Protein AF-A0A5K0WGG8-F1 (afdb_monomer_lite)

pLDDT: mean 87.74, std 15.9, range [34.56, 98.31]

InterPro domains:
  IPR010031 L-gulonolactone/D-arabinono-1,4-lactone oxidase-like [PTHR43762] (13-140)

Foldseek 3Di:
DDDDDDDPDPPPPDPLVPDDPLQNLVVQCVVCVFDQVSLVVSVVVVVVVCVVVDDDDDDDPVVPVDDDDSDDDDDDDDKDWQAFPVDGVCVLVVVVVVVVVVCVVVVGRDNDDDDKDKDFADCDPPDPRHDPDRRIMMMD

Organism: NCBI:txid210225

Sequence (140 aa):
VQDTAGSPEKEDGHDVNESSFTELRDKLLALDPLNKDHVRRVNLAEAEYWRKSEGYRVGWSDEILGFDCGGQQWVSETCFPAGTLSNPSMKDLSYIEELKKHIEKEGIPAPAPIEQRWTARSQSSMSPASSLGEDDIFSW

Radius of gyration: 21.11 Å; chains: 1; bounding box: 41×41×67 Å

Structure (mmCIF, N/CA/C/O backbone):
data_AF-A0A5K0WGG8-F1
#
_entry.id   AF-A0A5K0WGG8-F1
#
loop_
_atom_site.group_PDB
_atom_site.id
_atom_site.type_symbol
_atom_site.label_atom_id
_atom_site.label_alt_id
_atom_site.label_comp_id
_atom_site.label_asym_id
_atom_site.label_entity_id
_atom_site.label_seq_id
_atom_site.pdbx_PDB_ins_code
_atom_site.Cartn_x
_atom_site.Cartn_y
_atom_site.Cartn_z
_atom_site.occupancy
_atom_site.B_iso_or_equiv
_atom_site.auth_seq_id
_atom_site.auth_comp_id
_atom_site.auth_asym_id
_atom_site.auth_atom_id
_atom_site.pdbx_PDB_model_num
ATOM 1 N N . VAL A 1 1 ? -6.209 30.070 -44.417 1.00 39.50 1 VAL A N 1
ATOM 2 C CA . VAL A 1 1 ? -5.686 28.814 -43.842 1.00 39.50 1 VAL A CA 1
ATOM 3 C C . VAL A 1 1 ? -4.237 29.089 -43.486 1.00 39.50 1 VAL A C 1
ATOM 5 O O . VAL A 1 1 ? -3.435 29.256 -44.392 1.00 39.50 1 VAL A O 1
ATOM 8 N N . GLN A 1 2 ? -3.958 29.357 -42.210 1.00 34.56 2 GLN A N 1
ATOM 9 C CA . GLN A 1 2 ? -2.600 29.534 -41.691 1.00 34.56 2 GLN A CA 1
ATOM 10 C C . GLN A 1 2 ? -2.210 28.203 -41.054 1.00 34.56 2 GLN A C 1
ATOM 12 O O . GLN A 1 2 ? -2.827 27.804 -40.070 1.00 34.56 2 GLN A O 1
ATOM 17 N N . ASP A 1 3 ? -1.235 27.522 -41.651 1.00 42.19 3 ASP A N 1
ATOM 18 C CA . ASP A 1 3 ? -0.575 26.366 -41.052 1.00 42.19 3 ASP A CA 1
ATOM 19 C C . ASP A 1 3 ? 0.323 26.860 -39.916 1.00 42.19 3 ASP A C 1
ATOM 21 O O . ASP A 1 3 ? 1.369 27.471 -40.140 1.00 42.19 3 ASP A O 1
ATOM 25 N N . THR A 1 4 ? -0.098 26.619 -38.679 1.00 42.44 4 THR A N 1
ATOM 26 C CA . THR A 1 4 ? 0.776 26.714 -37.513 1.00 42.44 4 THR A CA 1
ATOM 27 C C . THR A 1 4 ? 1.510 25.388 -37.380 1.00 42.44 4 THR A C 1
ATOM 29 O O . THR A 1 4 ? 0.956 24.416 -36.867 1.00 42.44 4 THR A O 1
ATOM 32 N N . ALA A 1 5 ? 2.749 25.345 -37.870 1.00 47.12 5 ALA A N 1
ATOM 33 C CA . ALA A 1 5 ? 3.684 24.280 -37.548 1.00 47.12 5 ALA A CA 1
ATOM 34 C C . ALA A 1 5 ? 3.849 24.227 -36.021 1.00 47.12 5 ALA A C 1
ATOM 36 O O . ALA A 1 5 ? 4.248 25.216 -35.402 1.00 47.12 5 ALA A O 1
ATOM 37 N N . GLY A 1 6 ? 3.470 23.095 -35.425 1.00 40.81 6 GLY A N 1
ATOM 38 C CA . GLY A 1 6 ? 3.656 22.836 -34.003 1.00 40.81 6 GLY A CA 1
ATOM 39 C C . GLY A 1 6 ? 5.130 22.969 -33.636 1.00 40.81 6 GLY A C 1
ATOM 40 O O . GLY A 1 6 ? 6.002 22.455 -34.337 1.00 40.81 6 GLY A O 1
ATOM 41 N N . SER A 1 7 ? 5.400 23.707 -32.562 1.00 38.25 7 SER A N 1
ATOM 42 C CA . SER A 1 7 ? 6.728 23.813 -31.968 1.00 38.25 7 SER A CA 1
ATOM 43 C C . SER A 1 7 ? 7.290 22.413 -31.687 1.00 38.25 7 SER A C 1
ATOM 45 O O . SER A 1 7 ? 6.529 21.557 -31.233 1.00 38.25 7 SER A O 1
ATOM 47 N N . PRO A 1 8 ? 8.591 22.167 -31.915 1.00 43.75 8 PRO A N 1
ATOM 48 C CA . PRO A 1 8 ? 9.200 20.903 -31.532 1.00 43.75 8 PRO A CA 1
ATOM 49 C C . PRO A 1 8 ? 9.070 20.749 -30.015 1.00 43.75 8 PRO A C 1
ATOM 51 O O . PRO A 1 8 ? 9.399 21.674 -29.263 1.00 43.75 8 PRO A O 1
ATOM 54 N N . GLU A 1 9 ? 8.547 19.604 -29.575 1.00 47.09 9 GLU A N 1
ATOM 55 C CA . GLU A 1 9 ? 8.613 19.198 -28.176 1.00 47.09 9 GLU A CA 1
ATOM 56 C C . GLU A 1 9 ? 10.077 19.289 -27.743 1.00 47.09 9 GLU A C 1
ATOM 58 O O . GLU A 1 9 ? 10.973 18.757 -28.400 1.00 47.09 9 GLU A O 1
ATOM 63 N N . LYS A 1 10 ? 10.340 20.055 -26.681 1.00 41.03 10 LYS A N 1
ATOM 64 C CA . LYS A 1 10 ? 11.667 20.087 -26.079 1.00 41.03 10 LYS A CA 1
ATOM 65 C C . LYS A 1 10 ? 11.930 18.688 -25.534 1.00 41.03 10 LYS A C 1
ATOM 67 O O . LYS A 1 10 ? 11.298 18.303 -24.556 1.00 41.03 10 LYS A O 1
ATOM 72 N N . GLU A 1 11 ? 12.854 17.955 -26.149 1.00 48.91 11 GLU A N 1
ATOM 73 C CA . GLU A 1 11 ? 13.522 16.854 -25.463 1.00 48.91 11 GLU A CA 1
ATOM 74 C C . GLU A 1 11 ? 14.167 17.449 -24.210 1.00 48.91 11 GLU A C 1
ATOM 76 O O . GLU A 1 11 ? 15.085 18.271 -24.293 1.00 48.91 11 GLU A O 1
ATOM 81 N N . ASP A 1 12 ? 13.618 17.107 -23.046 1.00 53.09 12 ASP A N 1
ATOM 82 C CA . ASP A 1 12 ? 14.192 17.456 -21.755 1.00 53.09 12 ASP A CA 1
ATOM 83 C C . ASP A 1 12 ? 15.473 16.633 -21.580 1.00 53.09 12 ASP A C 1
ATOM 85 O O . ASP A 1 12 ? 15.472 15.523 -21.051 1.00 53.09 12 ASP A O 1
ATOM 89 N N . GLY A 1 13 ? 16.567 17.150 -22.140 1.00 50.00 13 GLY A N 1
ATOM 90 C CA . GLY A 1 13 ? 17.907 16.572 -22.092 1.00 50.00 13 GLY A CA 1
ATOM 91 C C . GLY A 1 13 ? 18.545 16.682 -20.709 1.00 50.00 13 GLY A C 1
ATOM 92 O O . GLY A 1 13 ? 19.687 17.121 -20.601 1.00 50.00 13 GLY A O 1
ATOM 93 N N . HIS A 1 14 ? 17.813 16.330 -19.652 1.00 57.09 14 HIS A N 1
ATOM 94 C CA . HIS A 1 14 ? 18.384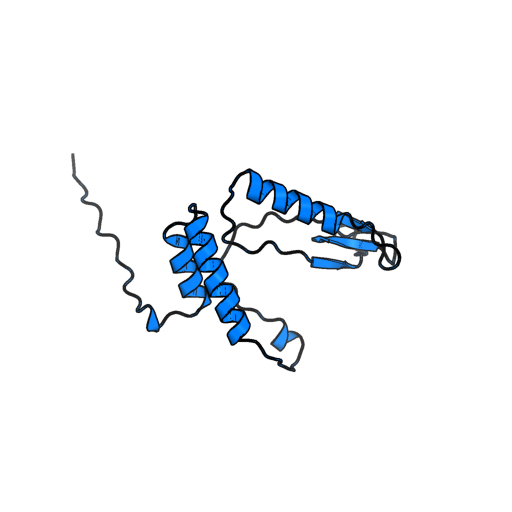 16.159 -18.324 1.00 57.09 14 HIS A CA 1
ATOM 95 C C . HIS A 1 14 ? 19.217 14.879 -18.324 1.00 57.09 14 HIS A C 1
ATOM 97 O O . HIS A 1 14 ? 18.690 13.801 -18.619 1.00 57.09 14 HIS A O 1
ATOM 103 N N . ASP A 1 15 ? 20.508 14.985 -18.000 1.00 67.12 15 ASP A N 1
ATOM 104 C CA . ASP A 1 15 ? 21.377 13.815 -17.911 1.00 67.12 15 ASP A CA 1
ATOM 105 C C . ASP A 1 15 ? 20.777 12.830 -16.895 1.00 67.12 15 ASP A C 1
ATOM 107 O O . ASP A 1 15 ? 20.421 13.191 -15.769 1.00 67.12 15 ASP A O 1
ATOM 111 N N . VAL A 1 16 ? 20.627 11.575 -17.316 1.00 67.75 16 VAL A N 1
ATOM 112 C CA . VAL A 1 16 ? 20.141 10.475 -16.476 1.00 67.75 16 VAL A CA 1
ATOM 113 C C . VAL A 1 16 ? 21.050 10.295 -15.256 1.00 67.75 16 VAL A C 1
ATOM 115 O O . VAL A 1 16 ? 20.579 9.871 -14.204 1.00 67.75 16 VAL A O 1
ATOM 118 N N . ASN A 1 17 ? 22.329 10.665 -15.374 1.00 70.62 17 ASN A N 1
ATOM 119 C CA . ASN A 1 17 ? 23.299 10.600 -14.282 1.00 70.62 17 ASN A CA 1
ATOM 120 C C . ASN A 1 17 ? 23.082 11.658 -13.188 1.00 70.62 17 ASN A C 1
ATOM 122 O O . ASN A 1 17 ? 23.653 11.523 -12.108 1.00 70.62 17 ASN A O 1
ATOM 126 N N . GLU A 1 18 ? 22.283 12.695 -13.448 1.00 79.56 18 GLU A N 1
ATOM 127 C CA . GLU A 1 18 ? 22.004 13.772 -12.489 1.00 79.56 18 GLU A CA 1
ATOM 128 C C . GLU A 1 18 ? 20.659 13.598 -11.765 1.00 79.56 18 GLU A C 1
ATOM 130 O O . GLU A 1 18 ? 20.394 14.309 -10.799 1.00 79.56 18 GLU A O 1
ATOM 135 N N . SER A 1 19 ? 19.809 12.662 -12.203 1.00 80.12 19 SER A N 1
ATOM 136 C CA . SER A 1 19 ? 18.500 12.430 -11.583 1.00 80.12 19 SER A CA 1
ATOM 137 C C . SER A 1 19 ? 18.596 11.643 -10.277 1.00 80.12 19 SER A C 1
ATOM 139 O O . SER A 1 19 ? 19.395 10.709 -10.139 1.00 80.12 19 SER A O 1
ATOM 141 N N . SER A 1 20 ? 17.720 11.974 -9.327 1.00 87.75 20 SER A N 1
ATOM 142 C CA . SER A 1 20 ? 17.518 11.142 -8.140 1.00 87.75 20 SER A CA 1
ATOM 143 C C . SER A 1 20 ? 16.940 9.771 -8.531 1.00 87.75 20 SER A C 1
ATOM 145 O O . SER A 1 20 ? 16.412 9.571 -9.630 1.00 87.75 20 SER A O 1
ATOM 147 N N . PHE A 1 21 ? 17.006 8.799 -7.616 1.00 88.94 21 PHE A N 1
ATOM 148 C CA . PHE A 1 21 ? 16.404 7.486 -7.857 1.00 88.94 21 PHE A CA 1
ATOM 149 C C . PHE A 1 21 ? 14.885 7.581 -8.103 1.00 88.94 21 PHE A C 1
ATOM 151 O O . PHE A 1 21 ? 14.368 6.919 -9.004 1.00 88.94 21 PHE A O 1
ATOM 158 N N . THR A 1 22 ? 14.182 8.416 -7.331 1.00 87.75 22 THR A N 1
ATOM 159 C CA . THR A 1 22 ? 12.730 8.621 -7.439 1.00 87.75 22 THR A CA 1
ATOM 160 C C . THR A 1 22 ? 12.356 9.256 -8.781 1.00 87.75 22 THR A C 1
ATOM 162 O O . THR A 1 22 ? 11.475 8.748 -9.470 1.00 87.75 22 THR A O 1
ATOM 165 N N . GLU A 1 23 ? 13.107 10.260 -9.238 1.00 87.88 23 GLU A N 1
ATOM 166 C CA . GLU A 1 23 ? 12.915 10.883 -10.556 1.00 87.88 23 GLU A CA 1
ATOM 167 C C . GLU A 1 23 ? 13.172 9.909 -11.711 1.00 87.88 23 GLU A C 1
ATOM 169 O O . GLU A 1 23 ? 12.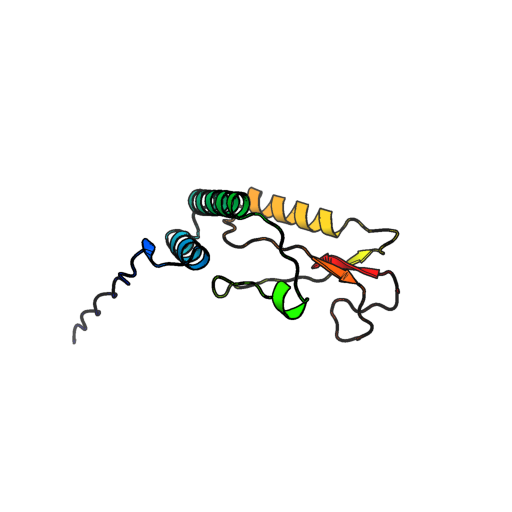421 9.873 -12.690 1.00 87.88 23 GLU A O 1
ATOM 174 N N . LEU A 1 24 ? 14.235 9.103 -11.617 1.00 90.38 24 LEU A N 1
ATOM 175 C CA . LEU A 1 24 ? 14.552 8.110 -12.640 1.00 90.38 24 LEU A CA 1
ATOM 176 C C . LEU A 1 24 ? 13.455 7.048 -12.735 1.00 90.38 24 LEU A C 1
ATOM 178 O O . LEU A 1 24 ? 13.053 6.667 -13.836 1.00 90.38 24 LEU A O 1
ATOM 182 N N . ARG A 1 25 ? 12.954 6.581 -11.589 1.00 91.56 25 ARG A N 1
ATOM 183 C CA . ARG A 1 25 ? 11.836 5.639 -11.515 1.00 91.56 25 ARG A CA 1
ATOM 184 C C . ARG A 1 25 ? 10.599 6.198 -12.216 1.00 91.56 25 ARG A C 1
ATOM 186 O O . ARG A 1 25 ? 10.006 5.492 -13.031 1.00 91.56 25 ARG A O 1
ATOM 193 N N . ASP A 1 26 ? 10.241 7.449 -11.951 1.00 89.94 26 ASP A N 1
ATOM 194 C CA . ASP A 1 26 ? 9.069 8.078 -12.563 1.00 89.94 26 ASP A CA 1
ATOM 195 C C . ASP A 1 26 ? 9.236 8.240 -14.077 1.00 89.94 26 ASP A C 1
ATOM 197 O O . ASP A 1 26 ? 8.335 7.876 -14.838 1.00 89.94 26 ASP A O 1
ATOM 201 N N . LYS A 1 27 ? 10.419 8.679 -14.533 1.00 90.62 27 LYS A N 1
ATOM 202 C CA . LYS A 1 27 ? 10.761 8.737 -15.965 1.00 90.62 27 LYS A CA 1
ATOM 203 C C . LYS A 1 27 ? 10.625 7.366 -16.624 1.00 90.62 27 LYS A C 1
ATOM 205 O O . LYS A 1 27 ? 10.038 7.265 -17.697 1.00 90.62 27 LYS A O 1
ATOM 210 N N . LEU A 1 28 ? 11.124 6.304 -15.985 1.00 93.00 28 LEU A N 1
ATOM 211 C CA . LEU A 1 28 ? 11.014 4.941 -16.504 1.00 93.00 28 LEU A CA 1
ATOM 212 C C . LEU A 1 28 ? 9.556 4.488 -16.594 1.00 93.00 28 LEU A C 1
ATOM 214 O O . LEU A 1 28 ? 9.166 3.948 -17.626 1.00 93.00 28 LEU A O 1
ATOM 218 N N . LEU A 1 29 ? 8.739 4.709 -15.562 1.00 93.06 29 LEU A N 1
ATOM 219 C CA . LEU A 1 29 ? 7.319 4.335 -15.582 1.00 93.06 29 LEU A CA 1
ATOM 220 C C . LEU A 1 29 ? 6.531 5.097 -16.655 1.00 93.06 29 LEU A C 1
ATOM 222 O O . LEU A 1 29 ? 5.661 4.502 -17.290 1.00 93.06 29 LEU A O 1
ATOM 226 N N . ALA A 1 30 ? 6.864 6.365 -16.903 1.00 92.50 30 ALA A N 1
ATOM 227 C CA . ALA A 1 30 ? 6.200 7.198 -17.904 1.00 92.50 30 ALA A CA 1
ATOM 228 C C . ALA A 1 30 ? 6.397 6.716 -19.354 1.00 92.50 30 ALA A C 1
ATOM 230 O O . ALA A 1 30 ? 5.569 7.034 -20.206 1.00 92.50 30 ALA A O 1
ATOM 231 N N . LEU A 1 31 ? 7.448 5.935 -19.643 1.00 94.62 31 LEU A N 1
ATOM 232 C CA . LEU A 1 31 ? 7.728 5.439 -20.999 1.00 94.62 31 LEU A CA 1
ATOM 233 C C . LEU A 1 31 ? 6.649 4.486 -21.530 1.00 94.62 31 LEU A C 1
ATOM 235 O O . LEU A 1 31 ? 6.324 4.533 -22.713 1.00 94.62 31 LEU A O 1
ATOM 239 N N . ASP A 1 32 ? 6.124 3.600 -20.679 1.00 95.25 32 ASP A N 1
ATOM 240 C CA . ASP A 1 32 ? 5.101 2.621 -21.068 1.00 95.25 32 ASP A CA 1
ATOM 241 C C . ASP A 1 32 ? 4.272 2.159 -19.847 1.00 95.25 32 ASP A C 1
ATOM 243 O O . ASP A 1 32 ? 4.369 1.008 -19.403 1.00 95.25 32 ASP A O 1
ATOM 247 N N . PRO A 1 33 ? 3.471 3.058 -19.240 1.00 92.88 33 PRO A N 1
ATOM 248 C CA . PRO A 1 33 ? 2.823 2.818 -17.946 1.00 92.88 33 PRO A CA 1
ATOM 249 C C . PRO A 1 33 ? 1.726 1.747 -17.995 1.00 92.88 33 PRO A C 1
ATOM 251 O O . PRO A 1 33 ? 1.335 1.214 -16.957 1.00 92.88 33 PRO A O 1
ATOM 254 N N . LEU A 1 34 ? 1.216 1.425 -19.189 1.00 94.00 34 LEU A N 1
ATOM 255 C CA . LEU A 1 34 ? 0.166 0.422 -19.380 1.00 94.00 34 LEU A CA 1
ATOM 256 C C . LEU A 1 34 ? 0.721 -0.980 -19.676 1.00 94.00 34 LEU A C 1
ATOM 258 O O . LEU A 1 34 ? -0.031 -1.956 -19.707 1.00 94.00 34 LEU A O 1
ATOM 262 N N . ASN A 1 35 ? 2.033 -1.111 -19.866 1.00 96.00 35 ASN A N 1
ATOM 263 C CA . ASN A 1 35 ? 2.677 -2.385 -20.138 1.00 96.00 35 ASN A CA 1
ATOM 264 C C . ASN A 1 35 ? 3.075 -3.094 -18.842 1.00 96.00 35 ASN A C 1
ATOM 266 O O . ASN A 1 35 ? 4.026 -2.715 -18.154 1.00 96.00 35 ASN A O 1
ATOM 270 N N . LYS A 1 36 ? 2.368 -4.188 -18.535 1.00 94.94 36 LYS A N 1
ATOM 271 C CA . LYS A 1 36 ? 2.582 -4.987 -17.319 1.00 94.94 36 LYS A CA 1
ATOM 272 C C . LYS A 1 36 ? 4.026 -5.470 -17.166 1.00 94.94 36 LYS A C 1
ATOM 274 O O . LYS A 1 36 ? 4.563 -5.432 -16.061 1.00 94.94 36 LYS A O 1
ATOM 279 N N . ASP A 1 37 ? 4.662 -5.922 -18.246 1.00 95.50 37 ASP A N 1
ATOM 280 C CA . ASP A 1 37 ? 6.030 -6.442 -18.178 1.00 95.50 37 ASP A CA 1
ATOM 281 C C . ASP A 1 37 ? 7.050 -5.324 -17.982 1.00 95.50 37 ASP A C 1
ATOM 283 O O . ASP A 1 37 ? 8.043 -5.519 -17.281 1.00 95.50 37 ASP A O 1
ATOM 287 N N . HIS A 1 38 ? 6.803 -4.149 -18.564 1.00 96.56 38 HIS A N 1
ATOM 288 C CA . HIS A 1 38 ? 7.606 -2.956 -18.308 1.00 96.56 38 HIS A CA 1
ATOM 289 C C . HIS A 1 38 ? 7.528 -2.524 -16.848 1.00 96.56 38 HIS A C 1
ATOM 291 O O . HIS A 1 38 ? 8.556 -2.493 -16.169 1.00 96.56 38 HIS A O 1
ATOM 297 N N . VAL A 1 39 ? 6.315 -2.309 -16.337 1.00 95.75 39 VAL A N 1
ATOM 298 C CA . VAL A 1 39 ? 6.082 -1.933 -14.936 1.00 95.75 39 VAL A CA 1
ATOM 299 C C . VAL A 1 39 ? 6.699 -2.956 -13.982 1.00 95.75 39 VAL A C 1
ATOM 301 O O . VAL A 1 39 ? 7.397 -2.588 -13.041 1.00 95.75 39 VAL A O 1
ATOM 304 N N . ARG A 1 40 ? 6.543 -4.257 -14.260 1.00 94.56 40 ARG A N 1
ATOM 305 C CA . ARG A 1 40 ? 7.162 -5.322 -13.458 1.00 94.56 40 ARG A CA 1
ATOM 306 C C . ARG A 1 40 ? 8.687 -5.205 -13.415 1.00 94.56 40 ARG A C 1
ATOM 308 O O . ARG A 1 40 ? 9.262 -5.388 -12.345 1.00 94.56 40 ARG A O 1
ATOM 315 N N . ARG A 1 41 ? 9.353 -4.918 -14.540 1.00 96.75 41 ARG A N 1
ATOM 316 C CA . ARG A 1 41 ? 10.817 -4.740 -14.570 1.00 96.75 41 ARG A CA 1
ATOM 317 C C . ARG A 1 41 ? 11.257 -3.535 -13.743 1.00 96.75 41 ARG A C 1
ATOM 319 O O . ARG A 1 41 ? 12.225 -3.658 -12.998 1.00 96.75 41 ARG A O 1
ATOM 326 N N . VAL A 1 42 ? 10.542 -2.413 -13.843 1.00 95.88 42 VAL A N 1
ATOM 327 C CA . VAL A 1 42 ? 10.842 -1.209 -13.052 1.00 95.88 42 VAL A CA 1
ATOM 328 C C . VAL A 1 42 ? 10.658 -1.485 -11.556 1.00 95.88 42 VAL A C 1
ATOM 330 O O . VAL A 1 42 ? 11.573 -1.225 -10.780 1.00 95.88 42 VAL A O 1
ATOM 333 N N . ASN A 1 43 ? 9.551 -2.119 -11.158 1.00 94.19 43 ASN A N 1
ATOM 334 C CA . ASN A 1 43 ? 9.288 -2.476 -9.759 1.00 94.19 43 ASN A CA 1
ATOM 335 C C . ASN A 1 43 ? 10.344 -3.447 -9.192 1.00 94.19 43 ASN A C 1
ATOM 337 O O . ASN A 1 43 ? 10.735 -3.336 -8.032 1.00 94.19 43 ASN A O 1
ATOM 341 N N . LEU A 1 44 ? 10.834 -4.400 -9.996 1.00 94.88 44 LEU A N 1
ATOM 342 C CA . LEU A 1 44 ? 11.916 -5.305 -9.584 1.00 94.88 44 LEU A CA 1
ATOM 343 C C . LEU A 1 44 ? 13.243 -4.563 -9.383 1.00 94.88 44 LEU A C 1
ATOM 345 O O . LEU A 1 44 ? 13.947 -4.833 -8.409 1.00 94.88 44 LEU A O 1
ATOM 349 N N . ALA A 1 45 ? 13.571 -3.626 -10.276 1.00 94.75 45 ALA A N 1
ATOM 350 C CA . ALA A 1 45 ? 14.759 -2.787 -10.139 1.00 94.75 45 ALA A CA 1
ATOM 351 C C . ALA A 1 45 ? 14.675 -1.896 -8.889 1.00 94.75 45 ALA A C 1
ATOM 353 O O . ALA A 1 45 ? 15.654 -1.768 -8.155 1.00 94.75 45 ALA A O 1
ATOM 354 N N . GLU A 1 46 ? 13.494 -1.345 -8.600 1.00 92.94 46 GLU A N 1
ATOM 355 C CA . GLU A 1 46 ? 13.237 -0.586 -7.377 1.00 92.94 46 GLU A CA 1
ATOM 356 C C . GLU A 1 46 ? 13.397 -1.435 -6.114 1.00 92.94 46 GLU A C 1
ATOM 358 O O . GLU A 1 46 ? 14.094 -1.029 -5.183 1.00 92.94 46 GLU A O 1
ATOM 363 N N . ALA A 1 47 ? 12.809 -2.631 -6.081 1.00 93.12 47 ALA A N 1
ATOM 364 C CA . ALA A 1 47 ? 12.960 -3.534 -4.946 1.00 93.12 47 ALA A CA 1
ATOM 365 C C . ALA A 1 47 ? 14.436 -3.894 -4.700 1.00 93.12 47 ALA A C 1
ATOM 367 O O . ALA A 1 47 ? 14.887 -3.970 -3.554 1.00 93.12 47 ALA A O 1
ATOM 368 N N . GLU A 1 48 ? 15.217 -4.088 -5.767 1.00 95.50 48 GLU A N 1
ATOM 369 C CA . GLU A 1 48 ? 16.652 -4.331 -5.652 1.00 95.50 48 GLU A CA 1
ATOM 370 C C . GLU A 1 48 ? 17.418 -3.107 -5.129 1.00 95.50 48 GLU A C 1
ATOM 372 O O . GLU A 1 48 ? 18.311 -3.275 -4.293 1.00 95.50 48 GLU A O 1
ATOM 377 N N . TYR A 1 49 ? 17.071 -1.901 -5.585 1.00 93.12 49 TYR A N 1
ATOM 378 C CA . TYR A 1 49 ? 17.650 -0.654 -5.084 1.00 93.12 49 TYR A CA 1
ATOM 379 C C . TYR A 1 49 ? 17.419 -0.499 -3.579 1.00 93.12 49 TYR A C 1
ATOM 381 O O . TYR A 1 49 ? 18.383 -0.314 -2.836 1.00 93.12 49 TYR A O 1
ATOM 389 N N . TRP A 1 50 ? 16.178 -0.650 -3.108 1.00 91.06 50 TRP A N 1
ATOM 390 C CA . TRP A 1 50 ? 15.854 -0.515 -1.685 1.00 91.06 50 TRP A CA 1
ATOM 391 C C . TRP A 1 50 ? 16.540 -1.564 -0.818 1.00 91.06 50 TRP A C 1
ATOM 393 O O . TRP A 1 50 ? 17.050 -1.230 0.246 1.00 91.06 50 TRP A O 1
ATOM 403 N N . ARG A 1 51 ? 16.643 -2.807 -1.299 1.00 94.06 51 ARG A N 1
ATOM 404 C CA . ARG A 1 51 ? 17.395 -3.863 -0.607 1.00 94.06 51 ARG A CA 1
ATOM 405 C C . ARG A 1 51 ? 18.880 -3.519 -0.455 1.00 94.06 51 ARG A C 1
ATOM 407 O O . ARG A 1 51 ? 19.485 -3.862 0.549 1.00 94.06 51 ARG A O 1
ATOM 414 N N . LYS A 1 52 ? 19.494 -2.871 -1.449 1.00 94.12 52 LYS A N 1
ATOM 415 C CA . LYS A 1 52 ? 20.904 -2.436 -1.376 1.00 94.12 52 LYS A CA 1
ATOM 416 C C . LYS A 1 52 ? 21.096 -1.167 -0.544 1.00 94.12 52 LYS A C 1
ATOM 418 O O . LYS A 1 52 ? 22.197 -0.935 -0.057 1.00 94.12 52 LYS A O 1
ATOM 423 N N . SER A 1 53 ? 20.042 -0.371 -0.406 1.00 89.44 53 SER A N 1
ATOM 424 C CA . SER A 1 53 ? 20.016 0.890 0.341 1.00 89.44 53 SER A CA 1
ATOM 425 C C . SER A 1 53 ? 19.497 0.727 1.774 1.00 89.44 53 SER A C 1
ATOM 427 O O . SER A 1 53 ? 19.233 1.722 2.448 1.00 89.44 53 SER A O 1
ATOM 429 N N . GLU A 1 54 ? 19.311 -0.509 2.241 1.00 89.88 54 GLU A N 1
ATOM 430 C CA .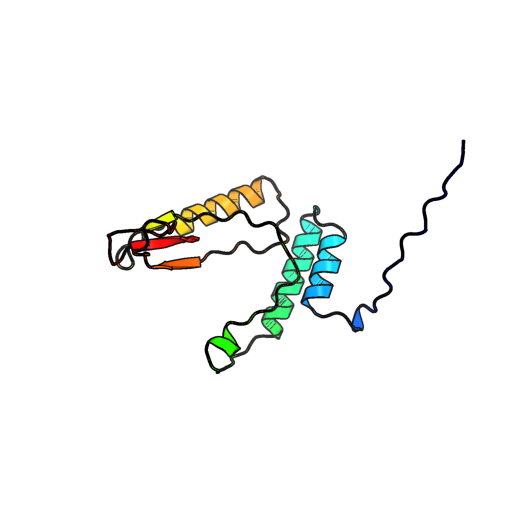 GLU A 1 54 ? 18.786 -0.785 3.574 1.00 89.88 54 GLU A CA 1
ATOM 431 C C . GLU A 1 54 ? 19.763 -0.362 4.684 1.00 89.88 54 GLU A C 1
ATOM 433 O O . GLU A 1 54 ? 20.981 -0.311 4.511 1.00 89.88 54 GLU A O 1
ATOM 438 N N . GLY A 1 55 ? 19.217 -0.051 5.857 1.00 90.88 55 GLY A N 1
ATOM 439 C CA . GLY A 1 55 ? 19.983 0.380 7.020 1.00 90.88 55 GLY A CA 1
ATOM 440 C C . GLY A 1 55 ? 19.067 0.826 8.155 1.00 90.88 55 GLY A C 1
ATOM 441 O O . GLY A 1 55 ? 17.843 0.798 8.029 1.00 90.88 55 GLY A O 1
ATOM 442 N N . TYR A 1 56 ? 19.654 1.252 9.272 1.00 90.69 56 TYR A N 1
ATOM 443 C CA . TYR A 1 56 ? 18.906 1.850 10.377 1.00 90.69 56 TYR A CA 1
ATOM 444 C C . TYR A 1 56 ? 19.414 3.259 10.665 1.00 90.69 56 TYR A C 1
ATOM 446 O O . TYR A 1 56 ? 20.607 3.549 10.576 1.00 90.69 56 TYR A O 1
ATOM 454 N N . ARG A 1 57 ? 18.487 4.132 11.046 1.00 90.44 57 ARG A N 1
ATOM 455 C CA . ARG A 1 57 ? 18.769 5.479 11.539 1.00 90.44 57 ARG A CA 1
ATOM 456 C C . ARG A 1 57 ? 17.997 5.707 12.831 1.00 90.44 57 ARG A C 1
ATOM 458 O O . ARG A 1 57 ? 16.905 5.171 12.999 1.00 90.44 57 ARG A O 1
ATOM 465 N N . VAL A 1 58 ? 18.571 6.491 13.735 1.00 95.31 58 VAL A N 1
ATOM 466 C CA . VAL A 1 58 ? 17.942 6.898 14.997 1.00 95.31 58 VAL A CA 1
ATOM 467 C C . VAL A 1 58 ? 17.939 8.419 15.027 1.00 95.31 58 VAL A C 1
ATOM 469 O O . VAL A 1 58 ? 18.973 9.033 14.782 1.00 95.31 58 VAL A O 1
ATOM 472 N N . GLY A 1 59 ? 16.785 9.011 15.305 1.00 94.38 59 GLY A N 1
ATOM 473 C CA . GLY A 1 59 ? 16.582 10.456 15.318 1.00 94.38 59 GLY A CA 1
ATOM 474 C C . GLY A 1 59 ? 15.210 10.796 15.884 1.00 94.38 59 GLY A C 1
ATOM 475 O O . GLY A 1 59 ? 14.463 9.896 16.289 1.00 94.38 59 GLY A O 1
ATOM 476 N N . TRP A 1 60 ? 14.884 12.082 15.927 1.00 96.38 60 TRP A N 1
ATOM 477 C CA . TRP A 1 60 ? 13.584 12.535 16.417 1.00 96.38 60 TRP A CA 1
ATOM 478 C C . TRP A 1 60 ? 12.463 12.183 15.437 1.00 96.38 60 TRP A C 1
ATOM 480 O O . TRP A 1 60 ? 12.690 12.006 14.242 1.00 96.38 60 TRP A O 1
ATOM 490 N N . SER A 1 61 ? 11.230 12.044 15.925 1.00 94.81 61 SER A N 1
ATOM 491 C CA . SER A 1 61 ? 10.112 11.606 15.079 1.00 94.81 61 SER A CA 1
ATOM 492 C C . SER A 1 61 ? 9.859 12.543 13.896 1.00 94.81 61 SER A C 1
ATOM 494 O O . SER A 1 61 ? 9.562 12.080 12.802 1.00 94.81 61 SER A O 1
ATOM 496 N N . ASP A 1 62 ? 9.997 13.848 14.099 1.00 92.69 62 ASP A N 1
ATOM 497 C CA . ASP A 1 62 ? 9.857 14.880 13.068 1.00 92.69 62 ASP A CA 1
ATOM 498 C C . ASP A 1 62 ? 10.974 14.836 12.014 1.00 92.69 62 ASP A C 1
ATOM 500 O O . ASP A 1 62 ? 10.732 15.158 10.854 1.00 92.69 62 ASP A O 1
ATOM 504 N N . GLU A 1 63 ? 12.162 14.358 12.377 1.00 90.38 63 GLU A N 1
ATOM 505 C CA . GLU A 1 63 ? 13.277 14.145 11.447 1.00 90.38 63 GLU A CA 1
ATOM 506 C C . GLU A 1 63 ? 13.156 12.813 10.685 1.00 90.38 63 GLU A C 1
ATOM 508 O O . GLU A 1 63 ? 13.555 12.703 9.525 1.00 90.38 63 GLU A O 1
ATOM 513 N N . ILE A 1 64 ? 12.616 11.775 11.334 1.00 90.25 64 ILE A N 1
ATOM 514 C CA . ILE A 1 64 ? 12.596 10.400 10.810 1.00 90.25 64 ILE A CA 1
ATOM 515 C C . ILE A 1 64 ? 11.359 10.105 9.965 1.00 90.25 64 ILE A C 1
ATOM 517 O O . ILE A 1 64 ? 11.448 9.297 9.038 1.00 90.25 64 ILE A O 1
ATOM 521 N N . LEU A 1 65 ? 10.216 10.718 10.269 1.00 87.56 65 LEU A N 1
ATOM 522 C CA . LEU A 1 65 ? 8.961 10.456 9.559 1.00 87.56 65 LEU A CA 1
ATOM 523 C C . LEU A 1 65 ? 8.836 11.241 8.247 1.00 87.56 65 LEU A C 1
ATOM 525 O O . LEU A 1 65 ? 7.895 11.003 7.497 1.00 87.56 65 LEU A O 1
ATOM 529 N N . GLY A 1 66 ? 9.776 12.142 7.946 1.00 81.75 66 GLY A N 1
ATOM 530 C CA . GLY A 1 66 ? 9.888 12.756 6.626 1.00 81.75 66 GLY A CA 1
ATOM 531 C C . GLY A 1 66 ? 10.323 11.730 5.577 1.00 81.75 66 GLY A C 1
ATOM 532 O O . GLY A 1 66 ? 11.325 11.029 5.760 1.00 81.75 66 GLY A O 1
ATOM 533 N N . PHE A 1 67 ? 9.578 11.652 4.475 1.00 75.94 67 PHE A N 1
ATOM 534 C CA . PHE A 1 67 ? 9.880 10.795 3.331 1.00 75.94 67 PHE A CA 1
ATOM 535 C C . PHE A 1 67 ? 9.790 11.585 2.024 1.00 75.94 67 PHE A C 1
ATOM 537 O O . PHE A 1 67 ? 9.047 12.561 1.929 1.00 75.94 67 PHE A O 1
ATOM 544 N N . ASP A 1 68 ? 10.589 11.171 1.043 1.00 70.56 68 ASP A N 1
ATOM 545 C CA . ASP A 1 68 ? 10.566 11.729 -0.306 1.00 70.56 68 ASP A CA 1
ATOM 546 C C . ASP A 1 68 ? 9.474 11.030 -1.127 1.00 70.56 68 ASP A C 1
ATOM 548 O O . ASP A 1 68 ? 9.450 9.800 -1.215 1.00 70.56 68 ASP A O 1
ATOM 552 N N . CYS A 1 69 ? 8.565 11.813 -1.706 1.00 67.25 69 CYS A N 1
ATOM 553 C CA . CYS A 1 69 ? 7.548 11.323 -2.629 1.00 67.25 69 CYS A CA 1
ATOM 554 C C . CYS A 1 69 ? 7.990 11.666 -4.052 1.00 67.25 69 CYS A C 1
ATOM 556 O O . CYS A 1 69 ? 8.162 12.844 -4.360 1.00 67.25 69 CYS A O 1
ATOM 558 N N . GLY A 1 70 ? 8.097 10.662 -4.929 1.00 67.81 70 GLY A N 1
ATOM 559 C CA . GLY A 1 70 ? 8.315 10.837 -6.374 1.00 67.81 70 GLY A CA 1
ATOM 560 C C . GLY A 1 70 ? 7.106 11.477 -7.071 1.00 67.81 70 GLY A C 1
ATOM 561 O O . GLY A 1 70 ? 6.375 10.835 -7.815 1.00 67.81 70 GLY A O 1
ATOM 562 N N . GLY A 1 71 ? 6.807 12.736 -6.750 1.00 78.44 71 GLY A N 1
ATOM 563 C CA . GLY A 1 71 ? 5.688 13.479 -7.323 1.00 78.44 71 GLY A CA 1
ATOM 564 C C . GLY A 1 71 ? 4.310 13.125 -6.746 1.00 78.44 71 GLY A C 1
ATOM 565 O O . GLY A 1 71 ? 4.141 12.934 -5.542 1.00 78.44 71 GLY A O 1
ATOM 566 N N . GLN A 1 72 ? 3.291 13.139 -7.612 1.00 80.50 72 GLN A N 1
ATOM 567 C CA . GLN A 1 72 ? 1.877 12.998 -7.247 1.00 80.50 72 GLN A CA 1
ATOM 568 C C . GLN A 1 72 ? 1.236 11.808 -7.962 1.00 80.50 72 GLN A C 1
ATOM 570 O O . GLN A 1 72 ? 1.458 11.589 -9.152 1.00 80.50 72 GLN A O 1
ATOM 575 N N . GLN A 1 73 ? 0.386 11.075 -7.244 1.00 83.50 73 GLN A N 1
ATOM 576 C CA . GLN A 1 73 ? -0.367 9.935 -7.762 1.00 83.50 73 GLN A CA 1
ATOM 577 C C . GLN A 1 73 ? -1.833 10.054 -7.351 1.00 83.50 73 GLN A C 1
ATOM 579 O O . GLN A 1 73 ? -2.149 10.565 -6.275 1.00 83.50 73 GLN A O 1
ATOM 584 N N . TRP A 1 74 ? -2.739 9.585 -8.210 1.00 88.81 74 TRP A N 1
ATOM 585 C CA . TRP A 1 74 ? -4.149 9.507 -7.847 1.00 88.81 74 TRP A CA 1
ATOM 586 C C . TRP A 1 74 ? -4.365 8.316 -6.916 1.00 88.81 74 TRP A C 1
ATOM 588 O O . TRP A 1 74 ? -4.098 7.177 -7.299 1.00 88.81 74 TRP A O 1
ATOM 598 N N . VAL A 1 75 ? -4.868 8.577 -5.711 1.00 91.50 75 VAL A N 1
ATOM 599 C CA . VAL A 1 75 ? -5.089 7.553 -4.686 1.00 91.50 75 VAL A CA 1
ATOM 600 C C . VAL A 1 75 ? -6.584 7.335 -4.490 1.00 91.50 75 VAL A C 1
ATOM 602 O O . VAL A 1 75 ? -7.351 8.282 -4.325 1.00 91.50 75 VAL A O 1
ATOM 605 N N . SER A 1 76 ? -6.992 6.068 -4.511 1.00 92.94 76 SER A N 1
ATOM 606 C CA . SER A 1 76 ? -8.314 5.632 -4.067 1.00 92.94 76 SER A CA 1
ATOM 607 C C . SER A 1 76 ? -8.147 4.904 -2.739 1.00 92.94 76 SER A C 1
ATOM 609 O O . SER A 1 76 ? -7.698 3.762 -2.717 1.00 92.94 76 SER A O 1
ATOM 611 N N . GLU A 1 77 ? -8.497 5.570 -1.645 1.00 94.56 77 GLU A N 1
ATOM 612 C CA . GLU A 1 77 ? -8.313 5.072 -0.279 1.00 94.56 77 GLU A CA 1
ATOM 613 C C . GLU A 1 77 ? -9.635 4.558 0.304 1.00 94.56 77 GLU A C 1
ATOM 615 O O . GLU A 1 77 ? -10.716 5.041 -0.041 1.00 94.56 77 GLU A O 1
ATOM 620 N N . THR A 1 78 ? -9.576 3.553 1.179 1.00 95.81 78 THR A N 1
ATOM 621 C CA . THR A 1 78 ? -10.756 3.014 1.867 1.00 95.81 78 THR A CA 1
ATOM 622 C C . THR A 1 78 ? -10.423 2.742 3.323 1.00 95.81 78 THR A C 1
ATOM 624 O O . THR A 1 78 ? -9.448 2.070 3.611 1.00 95.81 78 THR A O 1
ATOM 627 N N . CYS A 1 79 ? -11.271 3.208 4.240 1.00 97.69 79 CYS A N 1
ATOM 628 C CA . CYS A 1 79 ? -11.157 2.898 5.661 1.00 97.69 79 CYS A CA 1
ATOM 629 C C . CYS A 1 79 ? -12.266 1.936 6.078 1.00 97.69 79 CYS A C 1
ATOM 631 O O . CYS A 1 79 ? -13.440 2.184 5.786 1.00 97.69 79 CYS A O 1
ATOM 633 N N . PHE A 1 80 ? -11.918 0.862 6.786 1.00 97.44 80 PHE A N 1
ATOM 634 C CA . PHE A 1 80 ? -12.911 -0.072 7.313 1.00 97.44 80 PHE A CA 1
ATOM 635 C C . PHE A 1 80 ? -12.481 -0.714 8.638 1.00 97.44 80 PHE A C 1
ATOM 637 O O . PHE A 1 80 ? -11.286 -0.881 8.898 1.00 97.44 80 PHE A O 1
ATOM 644 N N . PRO A 1 81 ? -13.447 -1.093 9.498 1.00 97.50 81 PRO A N 1
ATOM 645 C CA . PRO A 1 81 ? -13.150 -1.742 10.768 1.00 97.50 81 PRO A CA 1
ATOM 646 C C . PRO A 1 81 ? -12.547 -3.132 10.545 1.00 97.50 81 PRO A C 1
ATOM 648 O O . PRO A 1 81 ? -13.103 -3.962 9.819 1.00 97.50 81 PRO A O 1
ATOM 651 N N . ALA A 1 82 ? -11.437 -3.398 11.229 1.00 97.88 82 ALA A N 1
ATOM 652 C CA . ALA A 1 82 ? -10.670 -4.636 11.142 1.00 97.88 82 ALA A CA 1
ATOM 653 C C . ALA A 1 82 ? -10.784 -5.504 12.411 1.00 97.88 82 ALA A C 1
ATOM 655 O O . ALA A 1 82 ? -10.055 -6.484 12.549 1.00 97.88 82 ALA A O 1
ATOM 656 N N . GLY A 1 83 ? -11.756 -5.233 13.288 1.00 97.75 83 GLY A N 1
ATOM 657 C CA . GLY A 1 83 ? -11.968 -5.949 14.551 1.00 97.75 83 GLY A CA 1
ATOM 658 C C . GLY A 1 83 ? -11.366 -5.182 15.722 1.00 97.75 83 GLY A C 1
ATOM 659 O O . GLY A 1 83 ? -11.317 -3.954 15.683 1.00 97.75 83 GLY A O 1
ATOM 660 N N . THR A 1 84 ? -10.904 -5.900 16.742 1.00 97.88 84 THR A N 1
ATOM 661 C CA . THR A 1 84 ? -10.196 -5.301 17.880 1.00 97.88 84 THR A CA 1
ATOM 662 C C . THR A 1 84 ? -8.738 -5.739 17.906 1.00 97.88 84 THR A C 1
ATOM 664 O O . THR A 1 84 ? -8.376 -6.739 17.286 1.00 97.88 84 THR A O 1
ATOM 667 N N . LEU A 1 85 ? -7.895 -5.040 18.666 1.00 94.81 85 LEU A N 1
ATOM 668 C CA . LEU A 1 85 ? -6.491 -5.422 18.847 1.00 94.81 85 LEU A CA 1
ATOM 669 C C . LEU A 1 85 ? -6.331 -6.853 19.398 1.00 94.81 85 LEU A C 1
ATOM 671 O O . LEU A 1 85 ? -5.427 -7.581 18.996 1.00 94.81 85 LEU A O 1
ATOM 675 N N . SER A 1 86 ? -7.218 -7.263 20.309 1.00 97.00 86 SER A N 1
ATOM 676 C CA . SER A 1 86 ? -7.215 -8.595 20.929 1.00 97.00 86 SER A CA 1
ATOM 677 C C . SER A 1 86 ? -7.893 -9.673 20.081 1.00 97.00 86 SER A C 1
ATOM 679 O O . SER A 1 86 ? -7.608 -10.856 20.262 1.00 97.00 86 SER A O 1
ATOM 681 N N . ASN A 1 87 ? -8.779 -9.283 19.163 1.00 97.69 87 ASN A N 1
ATOM 682 C CA . ASN A 1 87 ? -9.492 -10.188 18.271 1.00 97.69 87 ASN A CA 1
ATOM 683 C C . ASN A 1 87 ? -9.642 -9.566 16.866 1.00 97.69 87 ASN A C 1
ATOM 685 O O . ASN A 1 87 ? -10.726 -9.074 16.514 1.00 97.69 87 ASN A O 1
ATOM 689 N N . PRO A 1 88 ? -8.566 -9.568 16.055 1.00 97.06 88 PRO A N 1
ATOM 690 C CA . PRO A 1 88 ? -8.612 -9.069 14.689 1.00 97.06 88 PRO A CA 1
ATOM 691 C C . PRO A 1 88 ? -9.567 -9.901 13.834 1.00 97.06 88 PRO A C 1
ATOM 693 O O . PRO A 1 88 ? -9.588 -11.129 13.888 1.00 97.06 88 PRO A O 1
ATOM 696 N N . SER A 1 89 ? -10.358 -9.226 13.008 1.00 97.25 89 SER A N 1
ATOM 697 C CA . SER A 1 89 ? -11.360 -9.869 12.150 1.00 97.25 89 SER A CA 1
ATOM 698 C C . SER A 1 89 ? -10.778 -10.521 10.895 1.00 97.25 89 SER A C 1
ATOM 700 O O . SER A 1 89 ? -11.501 -11.239 10.208 1.00 97.25 89 SER A O 1
ATOM 702 N N . MET A 1 90 ? -9.510 -10.242 10.573 1.00 96.69 90 MET A N 1
ATOM 703 C CA . MET A 1 90 ? -8.796 -10.696 9.369 1.00 96.69 90 MET A CA 1
ATOM 704 C C . MET A 1 90 ? -9.370 -10.198 8.028 1.00 96.69 90 MET A C 1
ATOM 706 O O . MET A 1 90 ? -8.887 -10.587 6.963 1.00 96.69 90 MET A O 1
ATOM 710 N N . LYS A 1 91 ? -10.392 -9.329 8.052 1.00 96.81 91 LYS A N 1
ATOM 711 C CA . LYS A 1 91 ? -11.027 -8.762 6.847 1.00 96.81 91 LYS A CA 1
ATOM 712 C C . LYS A 1 91 ? -10.072 -7.913 6.018 1.00 96.81 91 LYS A C 1
ATOM 714 O O . LYS A 1 91 ? -10.211 -7.841 4.806 1.00 96.81 91 LYS A O 1
ATOM 719 N N . ASP A 1 92 ? -9.129 -7.276 6.686 1.00 96.56 92 ASP A N 1
ATOM 720 C CA . ASP A 1 92 ? -8.035 -6.500 6.122 1.00 96.56 92 ASP A CA 1
ATOM 721 C C . ASP A 1 92 ? -7.153 -7.349 5.199 1.00 96.56 92 ASP A C 1
ATOM 723 O O . ASP A 1 92 ? -6.917 -6.975 4.049 1.00 96.56 92 ASP A O 1
ATOM 727 N N . LEU A 1 93 ? -6.738 -8.534 5.651 1.00 96.50 93 LEU A N 1
ATOM 728 C CA . LEU A 1 93 ? -5.966 -9.455 4.816 1.00 96.50 93 LEU A CA 1
ATOM 729 C C . LEU A 1 93 ? -6.808 -10.037 3.681 1.00 96.50 93 LEU A C 1
ATOM 731 O O . LEU A 1 93 ? -6.322 -10.109 2.553 1.00 96.50 93 LEU A O 1
ATOM 735 N N . SER A 1 94 ? -8.063 -10.417 3.948 1.00 97.75 94 SER A N 1
ATOM 736 C CA . SER A 1 94 ? -8.970 -10.911 2.902 1.00 97.75 94 SER A CA 1
ATOM 737 C C . SER A 1 94 ? -9.191 -9.868 1.805 1.00 97.75 94 SER A C 1
ATOM 739 O O . SER A 1 94 ? -9.116 -10.202 0.626 1.00 97.75 94 SER A O 1
ATOM 741 N N . TYR A 1 95 ? -9.379 -8.600 2.180 1.00 97.00 95 TYR A N 1
ATOM 742 C CA . TYR A 1 95 ? -9.561 -7.496 1.241 1.00 97.00 95 TYR A CA 1
ATOM 743 C C . TYR A 1 95 ? -8.354 -7.332 0.310 1.00 97.00 95 TYR A C 1
ATOM 745 O O . TYR A 1 95 ? -8.507 -7.290 -0.911 1.00 97.00 95 TYR A O 1
ATOM 753 N N . ILE A 1 96 ? -7.137 -7.304 0.864 1.00 96.56 96 ILE A N 1
ATOM 754 C CA . ILE A 1 96 ? -5.916 -7.185 0.055 1.00 96.56 96 ILE A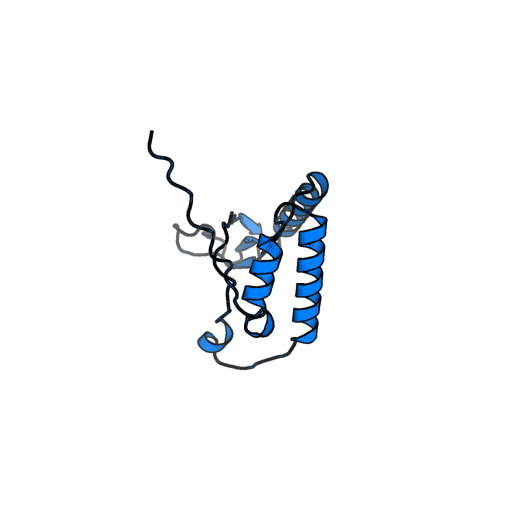 CA 1
ATOM 755 C C . ILE A 1 96 ? -5.676 -8.433 -0.796 1.00 96.56 96 ILE A C 1
ATOM 757 O O . ILE A 1 96 ? -5.238 -8.320 -1.943 1.00 96.56 96 ILE A O 1
ATOM 761 N N . GLU A 1 97 ? -5.967 -9.627 -0.281 1.00 97.38 97 GLU A N 1
ATOM 762 C CA . GLU A 1 97 ? -5.846 -10.860 -1.056 1.00 97.38 97 GLU A CA 1
ATOM 763 C C . GLU A 1 97 ? -6.784 -10.851 -2.274 1.00 97.38 97 GLU A C 1
ATOM 765 O O . GLU A 1 97 ? -6.357 -11.162 -3.390 1.00 97.38 97 GLU A O 1
ATOM 770 N N . GLU A 1 98 ? -8.043 -10.460 -2.081 1.00 97.44 98 GLU A N 1
ATOM 771 C CA . GLU A 1 98 ? -9.030 -10.325 -3.154 1.00 97.44 98 GLU A CA 1
ATOM 772 C C . GLU A 1 98 ? -8.620 -9.249 -4.162 1.00 97.44 98 GLU A C 1
ATOM 774 O O . GLU A 1 98 ? -8.596 -9.522 -5.365 1.00 97.44 98 GLU A O 1
ATOM 779 N N . LEU A 1 99 ? -8.194 -8.070 -3.698 1.00 95.31 99 LEU A N 1
ATOM 780 C CA . LEU A 1 99 ? -7.691 -6.999 -4.563 1.00 95.31 99 LEU A CA 1
ATOM 781 C C . LEU A 1 99 ? -6.532 -7.485 -5.444 1.00 95.31 99 LEU A C 1
ATOM 783 O O . LEU A 1 99 ? -6.543 -7.286 -6.660 1.00 95.31 99 LEU A O 1
ATOM 787 N N . LYS A 1 100 ? -5.552 -8.182 -4.859 1.00 95.12 100 LYS A N 1
ATOM 788 C CA . LYS A 1 100 ? -4.405 -8.725 -5.604 1.00 95.12 100 LYS A CA 1
ATOM 789 C C . LYS A 1 100 ? -4.831 -9.784 -6.619 1.00 95.12 100 LYS A C 1
ATOM 791 O O . LYS A 1 100 ? -4.312 -9.789 -7.736 1.00 95.12 100 LYS A O 1
ATOM 796 N N . LYS A 1 101 ? -5.796 -10.646 -6.276 1.00 97.44 101 LYS A N 1
ATOM 797 C CA . LYS A 1 101 ? -6.383 -11.615 -7.221 1.00 97.44 101 LYS A CA 1
ATOM 798 C C . LYS A 1 101 ? -7.046 -10.906 -8.400 1.00 97.44 101 LYS A C 1
ATOM 800 O O . LYS A 1 101 ? -6.851 -11.334 -9.535 1.00 97.44 101 LYS A O 1
ATOM 805 N N . HIS A 1 102 ? -7.784 -9.825 -8.153 1.00 96.44 102 HIS A N 1
ATOM 806 C CA . HIS A 1 102 ? -8.403 -9.027 -9.211 1.00 96.44 102 HIS A CA 1
ATOM 807 C C . HIS A 1 102 ? -7.365 -8.363 -10.119 1.00 96.44 102 HIS A C 1
ATOM 809 O O . HIS A 1 102 ? -7.473 -8.480 -11.336 1.00 96.44 102 HIS A O 1
ATOM 815 N N . ILE A 1 103 ? -6.328 -7.744 -9.551 1.00 94.06 103 ILE A N 1
ATOM 816 C CA . ILE A 1 103 ? -5.248 -7.111 -10.323 1.00 94.06 103 ILE A CA 1
ATOM 817 C C . ILE A 1 103 ? -4.569 -8.120 -11.254 1.00 94.06 103 ILE A C 1
ATOM 819 O O . ILE A 1 103 ? -4.406 -7.838 -12.441 1.00 94.06 103 ILE A O 1
ATOM 823 N N . GLU A 1 104 ? -4.213 -9.307 -10.750 1.00 94.00 104 GLU A N 1
ATOM 824 C CA . GLU A 1 104 ? -3.561 -10.322 -11.586 1.00 94.00 104 GLU A CA 1
ATOM 825 C C . GLU A 1 104 ? -4.514 -10.875 -12.649 1.00 94.00 104 GLU A C 1
ATOM 827 O O . GLU A 1 104 ? -4.131 -10.987 -13.814 1.00 94.00 104 GLU A O 1
ATOM 832 N N . LYS A 1 105 ? -5.759 -11.185 -12.267 1.00 97.12 105 LYS A N 1
ATOM 833 C CA . LYS A 1 105 ? -6.772 -11.732 -13.179 1.00 97.12 105 LYS A CA 1
ATOM 834 C C . LYS A 1 105 ? -7.048 -10.791 -14.350 1.00 97.12 105 LYS A C 1
ATOM 836 O O . LYS A 1 105 ? -7.136 -11.250 -15.484 1.00 97.12 105 LYS A O 1
ATOM 841 N N . GLU A 1 106 ? -7.197 -9.501 -14.071 1.00 96.19 106 GLU A N 1
ATOM 842 C CA . GLU A 1 106 ? -7.516 -8.488 -15.081 1.00 96.19 106 GLU A CA 1
ATOM 843 C C . GLU A 1 106 ? -6.250 -7.934 -15.769 1.00 96.19 106 GLU A C 1
ATOM 845 O O . GLU A 1 106 ? -6.341 -7.124 -16.687 1.00 96.19 106 GLU A O 1
ATOM 850 N N . GLY A 1 107 ? -5.055 -8.378 -15.356 1.00 94.12 107 GLY A N 1
ATOM 851 C CA . GLY A 1 107 ? -3.784 -7.975 -15.958 1.00 94.12 107 GLY A CA 1
ATOM 852 C C . GLY A 1 107 ? -3.435 -6.500 -15.754 1.00 94.12 107 GLY A C 1
ATOM 853 O O . GLY A 1 107 ? -2.726 -5.932 -16.584 1.00 94.12 107 GLY A O 1
ATOM 854 N N . ILE A 1 108 ? -3.920 -5.886 -14.671 1.00 93.38 108 ILE A N 1
ATOM 855 C CA . ILE A 1 108 ? -3.767 -4.451 -14.412 1.00 93.38 108 ILE A CA 1
ATOM 856 C C . ILE A 1 108 ? -2.291 -4.134 -14.098 1.00 93.38 108 ILE A C 1
ATOM 858 O O . ILE A 1 108 ? -1.726 -4.716 -13.167 1.00 93.38 108 ILE A O 1
ATOM 862 N N . PRO A 1 109 ? -1.645 -3.213 -14.836 1.00 92.94 109 PRO A N 1
ATOM 863 C CA . PRO A 1 109 ? -0.324 -2.717 -14.475 1.00 92.94 109 PRO A CA 1
ATOM 864 C C . PRO A 1 109 ? -0.433 -1.872 -13.198 1.00 92.94 109 PRO A C 1
ATOM 866 O O . PRO A 1 109 ? -1.213 -0.925 -13.138 1.00 92.94 109 PRO A O 1
ATOM 869 N N . ALA A 1 110 ? 0.350 -2.217 -12.173 1.00 90.19 110 ALA A N 1
ATOM 870 C CA . ALA A 1 110 ? 0.376 -1.526 -10.881 1.00 90.19 110 ALA A CA 1
ATOM 871 C C . ALA A 1 110 ? 1.716 -0.777 -10.700 1.00 90.19 110 ALA A C 1
ATOM 873 O O . ALA A 1 110 ? 2.656 -1.331 -10.121 1.00 90.19 110 ALA A O 1
ATOM 874 N N . PRO A 1 111 ? 1.850 0.445 -11.256 1.00 88.94 111 PRO A N 1
ATOM 875 C CA . PRO A 1 111 ? 3.075 1.246 -11.157 1.00 88.94 111 PRO A CA 1
ATOM 876 C C . PRO A 1 111 ? 3.257 1.911 -9.784 1.00 88.94 111 PRO A C 1
ATOM 878 O O . PRO A 1 111 ? 4.373 2.268 -9.408 1.00 88.94 111 PRO A O 1
ATOM 881 N N . ALA A 1 112 ? 2.168 2.078 -9.033 1.00 87.88 112 ALA A N 1
ATOM 882 C CA . ALA A 1 112 ? 2.172 2.582 -7.666 1.00 87.88 112 ALA A CA 1
ATOM 883 C C . ALA A 1 112 ? 2.089 1.420 -6.659 1.00 87.88 112 ALA A C 1
ATOM 885 O O . ALA A 1 112 ? 1.475 0.390 -6.970 1.00 87.88 112 ALA A O 1
ATOM 886 N N . PRO A 1 113 ? 2.687 1.559 -5.461 1.00 88.38 113 PRO A N 1
ATOM 887 C CA . PRO A 1 113 ? 2.525 0.575 -4.401 1.00 88.38 113 PRO A CA 1
ATOM 888 C C . PRO A 1 113 ? 1.062 0.495 -3.944 1.00 88.38 113 PRO A C 1
ATOM 890 O O . PRO A 1 113 ? 0.339 1.487 -3.925 1.00 88.38 113 PRO A O 1
ATOM 893 N N . ILE A 1 114 ? 0.639 -0.704 -3.542 1.00 92.50 114 ILE A N 1
ATOM 894 C CA . ILE A 1 114 ? -0.594 -0.889 -2.771 1.00 92.50 114 ILE A CA 1
ATOM 895 C C . ILE A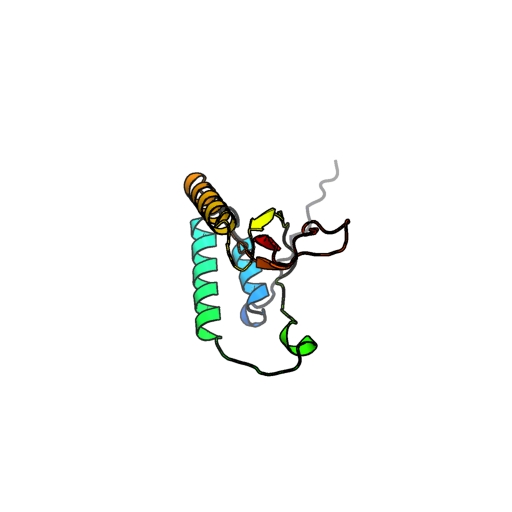 1 114 ? -0.193 -0.784 -1.308 1.00 92.50 114 ILE A C 1
ATOM 897 O O . ILE A 1 114 ? 0.526 -1.648 -0.800 1.00 92.50 114 ILE A O 1
ATOM 901 N N . GLU A 1 115 ? -0.627 0.282 -0.653 1.00 93.88 115 GLU A N 1
ATOM 902 C CA . GLU A 1 115 ? -0.323 0.522 0.749 1.00 93.88 115 GLU A CA 1
ATOM 903 C C . GLU A 1 115 ? -1.441 -0.023 1.630 1.00 93.88 115 GLU A C 1
ATOM 905 O O . GLU A 1 115 ? -2.613 0.183 1.338 1.00 93.88 115 GLU A O 1
ATOM 910 N N . GLN A 1 116 ? -1.063 -0.718 2.702 1.00 96.75 116 GLN A N 1
ATOM 911 C CA . GLN A 1 116 ? -1.985 -1.142 3.746 1.00 96.75 116 GLN A CA 1
ATOM 912 C C . GLN A 1 116 ? -1.454 -0.668 5.091 1.00 96.75 116 GLN A C 1
ATOM 914 O O . GLN A 1 116 ? -0.280 -0.889 5.417 1.00 96.75 116 GLN A O 1
ATOM 919 N N . ARG A 1 117 ? -2.305 -0.003 5.868 1.00 97.00 117 ARG A N 1
ATOM 920 C CA . ARG A 1 117 ? -1.949 0.528 7.186 1.00 97.00 117 ARG A CA 1
ATOM 921 C C . ARG A 1 117 ? -3.048 0.230 8.190 1.00 97.00 117 ARG A C 1
ATOM 923 O O . ARG A 1 117 ? -4.204 0.024 7.841 1.00 97.00 117 ARG A O 1
ATOM 930 N N . TRP A 1 118 ? -2.681 0.262 9.465 1.00 97.38 118 TRP A N 1
ATOM 931 C CA . TRP A 1 118 ? -3.617 0.087 10.566 1.00 97.38 118 TRP A CA 1
ATOM 932 C C . TRP A 1 118 ? -3.561 1.293 11.479 1.00 97.38 118 TRP A C 1
ATOM 934 O O . TRP A 1 118 ? -2.491 1.849 11.735 1.00 97.38 118 TRP A O 1
ATOM 944 N N . THR A 1 119 ? -4.722 1.675 11.992 1.00 97.62 119 THR A N 1
ATOM 945 C CA . THR A 1 119 ? -4.842 2.719 13.005 1.00 97.62 119 THR A CA 1
ATOM 946 C C . THR A 1 119 ? -5.764 2.274 14.132 1.00 97.62 119 THR A C 1
ATOM 948 O O . THR A 1 119 ? -6.642 1.428 13.943 1.00 97.62 119 THR A O 1
ATOM 951 N N . ALA A 1 120 ? -5.574 2.873 15.303 1.00 97.56 120 ALA A N 1
ATOM 952 C CA . ALA A 1 120 ? -6.515 2.770 16.409 1.00 97.56 120 ALA A CA 1
ATOM 953 C C . ALA A 1 120 ? -7.757 3.637 16.152 1.00 97.56 120 ALA A C 1
ATOM 955 O O . ALA A 1 120 ? -7.731 4.576 15.348 1.00 97.56 120 ALA A O 1
ATOM 956 N N . ARG A 1 121 ? -8.842 3.364 16.881 1.00 97.19 121 ARG A N 1
ATOM 957 C CA . ARG A 1 121 ? -10.067 4.161 16.791 1.00 97.19 121 ARG A CA 1
ATOM 958 C C . ARG A 1 121 ? -9.860 5.644 17.110 1.00 97.19 121 ARG A C 1
ATOM 960 O O . ARG A 1 121 ? -9.152 6.030 18.043 1.00 97.19 121 ARG A O 1
ATOM 967 N N . SER A 1 122 ? -10.597 6.487 16.402 1.00 97.81 122 SER A N 1
ATOM 968 C CA . SER A 1 122 ? -10.748 7.905 16.709 1.00 97.81 122 SER A CA 1
ATOM 969 C C . SER A 1 122 ? -11.980 8.146 17.581 1.00 97.81 122 SER A C 1
ATOM 971 O O . SER A 1 122 ? -13.023 7.528 17.383 1.00 97.81 122 SER A O 1
ATOM 973 N N . GLN A 1 123 ? -11.888 9.092 18.520 1.00 96.25 123 GLN A N 1
ATOM 974 C CA . GLN A 1 123 ? -13.060 9.604 19.251 1.00 96.25 123 GLN A CA 1
ATOM 975 C C . GLN A 1 123 ? -13.794 10.713 18.480 1.00 96.25 123 GLN A C 1
ATOM 977 O O . GLN A 1 123 ? -14.887 11.117 18.869 1.00 96.25 123 GLN A O 1
ATOM 982 N N . SER A 1 124 ? -13.206 11.228 17.395 1.00 96.69 124 SER A N 1
ATOM 983 C CA . SER A 1 124 ? -13.860 12.230 16.554 1.00 96.69 124 SER A CA 1
ATOM 984 C C . SER A 1 124 ? -14.929 11.565 15.697 1.00 96.69 124 SER A C 1
ATOM 986 O O . SER A 1 124 ? -14.626 10.641 14.943 1.00 96.69 124 SER A O 1
ATOM 988 N N . SER A 1 125 ? -16.166 12.052 15.763 1.00 94.44 125 SER A N 1
ATOM 989 C CA . SER A 1 125 ? -17.286 11.546 14.955 1.00 94.44 125 SER A CA 1
ATOM 990 C C . SER A 1 125 ? -17.130 11.810 13.455 1.00 94.44 125 SER A C 1
ATOM 992 O O . SER A 1 125 ? -17.785 11.158 12.650 1.00 94.44 125 SER A O 1
ATOM 994 N N . MET A 1 126 ? -16.262 12.749 13.068 1.00 96.56 126 MET A N 1
ATOM 995 C CA . MET A 1 126 ? -15.959 13.046 11.664 1.00 96.56 126 MET A CA 1
ATOM 996 C C . MET A 1 126 ? -14.875 12.134 11.077 1.00 96.56 126 MET A C 1
ATOM 998 O O . MET A 1 126 ? -14.605 12.202 9.881 1.00 96.56 126 MET A O 1
ATOM 1002 N N . SER A 1 127 ? -14.213 11.318 11.901 1.00 97.12 127 SER A N 1
ATOM 1003 C CA . SER A 1 127 ? -13.176 10.410 11.422 1.00 97.12 127 SER A CA 1
ATOM 1004 C C . SER A 1 127 ? -13.798 9.181 10.750 1.00 97.12 127 SER A C 1
ATOM 1006 O O . SER A 1 127 ? -14.705 8.582 11.327 1.00 97.12 127 SER A O 1
ATOM 1008 N N . PRO A 1 128 ? -13.272 8.722 9.600 1.00 97.06 128 PRO A N 1
ATOM 1009 C CA . PRO A 1 128 ? -13.646 7.423 9.036 1.00 97.06 128 PRO A CA 1
ATOM 1010 C C . PRO A 1 128 ? -13.362 6.247 9.984 1.00 97.06 128 PRO A C 1
ATOM 1012 O O . PRO A 1 128 ? -14.050 5.234 9.932 1.00 97.06 128 PRO A O 1
ATOM 1015 N N . ALA A 1 129 ? -12.398 6.411 10.897 1.00 97.69 129 ALA A N 1
ATOM 1016 C CA . ALA A 1 129 ? -12.056 5.449 11.940 1.00 97.69 129 ALA A CA 1
ATOM 1017 C C . ALA A 1 129 ? -12.747 5.755 13.287 1.00 97.69 129 ALA A C 1
ATOM 1019 O O . ALA A 1 129 ? -12.202 5.453 14.350 1.00 97.69 129 ALA A O 1
ATOM 1020 N N . SER A 1 130 ? -13.907 6.423 13.281 1.00 97.75 130 SER A N 1
ATOM 1021 C CA . SER A 1 130 ? -14.644 6.733 14.512 1.00 97.75 130 SER A CA 1
ATOM 1022 C C . SER A 1 130 ? -15.267 5.477 15.124 1.00 97.75 130 SER A C 1
ATOM 1024 O O . SER A 1 130 ? -15.986 4.745 14.444 1.00 97.75 130 SER A O 1
ATOM 1026 N N . SER A 1 131 ? -15.033 5.240 16.416 1.00 97.25 131 SER A N 1
ATOM 1027 C CA . SER A 1 131 ? -15.729 4.194 17.173 1.00 97.25 131 SER A CA 1
ATOM 1028 C C . SER A 1 131 ? -15.815 4.529 18.662 1.00 97.25 131 SER A C 1
ATOM 1030 O O . SER A 1 131 ? -15.002 5.283 19.199 1.00 97.25 131 SER A O 1
ATOM 1032 N N . LEU A 1 132 ? -16.798 3.934 19.342 1.00 95.50 132 LEU A N 1
ATOM 1033 C CA . LEU A 1 132 ? -16.878 3.909 20.805 1.00 95.50 132 LEU A CA 1
ATOM 1034 C C . LEU A 1 132 ? -16.079 2.744 21.416 1.00 95.50 132 LEU A C 1
ATOM 1036 O O . LEU A 1 132 ? -15.745 2.806 22.598 1.00 95.50 132 LEU A O 1
ATOM 1040 N N . GLY A 1 133 ? -15.760 1.701 20.641 1.00 95.62 133 GLY A N 1
ATOM 1041 C CA . GLY A 1 133 ? -14.967 0.560 21.101 1.00 95.62 133 GLY A CA 1
ATOM 1042 C C . GLY A 1 133 ? -13.506 0.955 21.290 1.00 95.62 133 GLY A C 1
ATOM 1043 O O . GLY A 1 133 ? -12.853 1.354 20.335 1.00 95.62 133 GLY A O 1
ATOM 1044 N N . GLU A 1 134 ? -12.991 0.897 22.522 1.00 95.62 134 GLU A N 1
ATOM 1045 C CA . GLU A 1 134 ? -11.634 1.374 22.850 1.00 95.62 134 GLU A CA 1
ATOM 1046 C C . GLU A 1 134 ? -10.521 0.631 22.118 1.00 95.62 134 GLU A C 1
ATOM 1048 O O . GLU A 1 134 ? -9.553 1.260 21.695 1.00 95.62 134 GLU A O 1
ATOM 1053 N N . ASP A 1 135 ? -10.713 -0.667 21.904 1.00 97.12 135 ASP A N 1
ATOM 1054 C CA . ASP A 1 135 ? -9.735 -1.541 21.261 1.00 97.12 135 ASP A CA 1
ATOM 1055 C C . ASP A 1 135 ? -9.990 -1.731 19.761 1.00 97.12 135 ASP A C 1
ATOM 1057 O O . ASP A 1 135 ? -9.324 -2.561 19.137 1.00 97.12 135 ASP A O 1
ATOM 1061 N N . ASP A 1 136 ? -10.957 -1.013 19.178 1.00 97.88 136 ASP A N 1
ATOM 1062 C CA . ASP A 1 136 ? -11.274 -1.135 17.756 1.00 97.88 136 ASP A CA 1
ATOM 1063 C C . ASP A 1 136 ? -10.105 -0.642 16.895 1.00 97.88 136 ASP A C 1
ATOM 1065 O O . ASP A 1 136 ? -9.522 0.426 17.124 1.00 97.88 136 ASP A O 1
ATOM 1069 N N . ILE A 1 137 ? -9.800 -1.424 15.862 1.00 98.00 137 ILE A N 1
ATOM 1070 C CA . ILE A 1 137 ? -8.771 -1.125 14.870 1.00 98.00 137 ILE A CA 1
ATOM 1071 C C . ILE A 1 137 ? -9.393 -0.982 13.485 1.00 98.00 137 ILE A C 1
ATOM 1073 O O . ILE A 1 137 ? -10.397 -1.620 13.155 1.00 98.00 137 ILE A O 1
ATOM 1077 N N . PHE A 1 138 ? -8.768 -0.156 12.658 1.00 98.31 138 PHE A N 1
ATOM 1078 C CA . PHE A 1 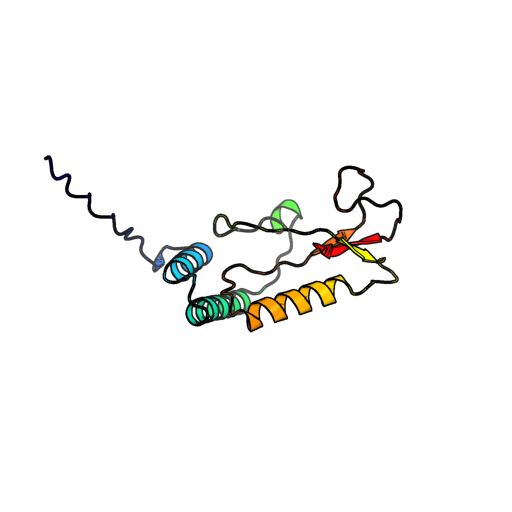138 ? -9.208 0.119 11.296 1.00 98.31 138 PHE A CA 1
ATOM 1079 C C . PHE A 1 138 ? -8.063 -0.121 10.324 1.00 98.31 138 PHE A C 1
ATOM 1081 O O . PHE A 1 138 ? -6.927 0.268 10.607 1.00 98.31 138 PHE A O 1
ATOM 1088 N N . SER A 1 139 ? -8.381 -0.744 9.192 1.00 98.19 139 SER A N 1
ATOM 1089 C CA . SER A 1 139 ? -7.470 -0.863 8.055 1.00 98.19 139 SER A CA 1
ATOM 1090 C C . SER A 1 139 ? -7.707 0.295 7.098 1.00 98.19 139 SER A C 1
ATOM 1092 O O . SER A 1 139 ? -8.849 0.733 6.914 1.00 98.19 139 SER A O 1
ATOM 1094 N N . TRP A 1 140 ? -6.611 0.734 6.498 1.00 97.50 140 TRP A N 1
ATOM 1095 C CA . TRP A 1 140 ? -6.526 1.649 5.368 1.00 97.50 140 TRP A CA 1
ATOM 1096 C C . TRP A 1 140 ? -5.803 0.940 4.232 1.00 97.50 140 TRP A C 1
ATOM 1098 O O . TRP A 1 140 ? -4.889 0.143 4.568 1.00 97.50 140 TRP A O 1
#

Secondary structure (DSSP, 8-state):
----PPPPP------GGGS-HHHHHHHHHHHSTT-HHHHHHHHHHHHHHHHHT-------HHHHS-----S--------EEEEESSSB--HHHHHHHHHHHHHHHHT----S-----EEEPBS-TTSTTB-S-TTEEEE-